Protein AF-A0A9X0YQG9-F1 (afdb_monomer)

Radius of gyration: 15.04 Å; Cα contacts (8 Å, |Δi|>4): 52; chains: 1; bounding box: 31×27×34 Å

Structure (mmCIF, N/CA/C/O backbone):
data_AF-A0A9X0YQG9-F1
#
_entry.id   AF-A0A9X0YQG9-F1
#
loop_
_atom_site.group_PDB
_atom_site.id
_atom_site.type_symbol
_atom_site.label_atom_id
_atom_site.label_alt_id
_atom_site.label_comp_id
_atom_site.label_asym_id
_atom_site.label_entity_id
_atom_site.label_seq_id
_atom_site.pdbx_PDB_ins_code
_atom_site.Cartn_x
_atom_site.Cartn_y
_atom_site.Cartn_z
_atom_site.occupancy
_atom_site.B_iso_or_equiv
_atom_site.auth_seq_id
_atom_site.auth_comp_id
_atom_site.auth_asym_id
_atom_site.auth_atom_id
_atom_site.pdbx_PDB_model_num
ATOM 1 N N . MET A 1 1 ? 10.190 1.894 4.869 1.00 73.00 1 MET A N 1
ATOM 2 C CA . MET A 1 1 ? 11.304 1.236 4.153 1.00 73.00 1 MET A CA 1
ATOM 3 C C . MET A 1 1 ? 10.692 0.286 3.143 1.00 73.00 1 MET A C 1
ATOM 5 O O . MET A 1 1 ? 9.794 -0.449 3.531 1.00 73.00 1 MET A O 1
ATOM 9 N N . ASN A 1 2 ? 11.115 0.335 1.880 1.00 87.81 2 ASN A N 1
ATOM 10 C CA . ASN A 1 2 ? 10.630 -0.597 0.861 1.00 87.81 2 ASN A CA 1
ATOM 11 C C . ASN A 1 2 ? 11.379 -1.930 0.977 1.00 87.81 2 ASN A C 1
ATOM 13 O O . ASN A 1 2 ? 12.581 -1.936 1.235 1.00 87.81 2 ASN A O 1
ATOM 17 N N . LEU A 1 3 ? 10.663 -3.043 0.813 1.00 90.44 3 LEU A N 1
ATOM 18 C CA . LEU A 1 3 ? 11.235 -4.389 0.817 1.00 90.44 3 LEU A CA 1
ATOM 19 C C . LEU A 1 3 ? 11.378 -4.883 -0.627 1.00 90.44 3 LEU A C 1
ATOM 21 O O . LEU A 1 3 ? 10.519 -4.609 -1.465 1.00 90.44 3 LEU A O 1
ATOM 25 N N . ILE A 1 4 ? 12.457 -5.616 -0.912 1.00 91.44 4 ILE A N 1
ATOM 26 C CA . ILE A 1 4 ? 12.661 -6.250 -2.219 1.00 91.44 4 ILE A CA 1
ATOM 27 C C . ILE A 1 4 ? 11.621 -7.352 -2.414 1.00 91.44 4 ILE A C 1
ATOM 29 O O . ILE A 1 4 ? 11.452 -8.216 -1.556 1.00 91.44 4 ILE A O 1
ATOM 33 N N . ILE A 1 5 ? 10.955 -7.335 -3.567 1.00 89.94 5 ILE A N 1
ATOM 34 C CA . ILE A 1 5 ? 10.023 -8.388 -3.966 1.00 89.94 5 ILE A CA 1
ATOM 35 C C . ILE A 1 5 ? 10.840 -9.574 -4.481 1.00 89.94 5 ILE A C 1
ATOM 37 O O . ILE A 1 5 ? 11.643 -9.425 -5.401 1.00 89.94 5 ILE A O 1
ATOM 41 N N . ASN A 1 6 ? 10.642 -10.749 -3.891 1.00 93.38 6 ASN A N 1
ATOM 42 C CA . ASN A 1 6 ? 11.254 -12.002 -4.323 1.00 93.38 6 ASN A CA 1
ATOM 43 C C . ASN A 1 6 ? 10.312 -13.185 -4.026 1.00 93.38 6 ASN A C 1
ATOM 45 O O . ASN A 1 6 ? 9.228 -13.009 -3.470 1.00 93.38 6 ASN A O 1
ATOM 49 N N . ASN A 1 7 ? 10.718 -14.394 -4.413 1.00 94.00 7 ASN A N 1
ATOM 50 C CA . ASN A 1 7 ? 9.938 -15.619 -4.212 1.00 94.00 7 ASN A CA 1
ATOM 51 C C . ASN A 1 7 ? 10.199 -16.305 -2.858 1.00 94.00 7 ASN A C 1
ATOM 53 O O . ASN A 1 7 ? 9.743 -17.427 -2.645 1.00 94.00 7 ASN A O 1
ATOM 57 N N . THR A 1 8 ? 10.923 -15.655 -1.948 1.00 94.88 8 THR A N 1
ATOM 58 C CA . THR A 1 8 ? 11.220 -16.184 -0.617 1.00 94.88 8 THR A CA 1
ATOM 59 C C . THR A 1 8 ? 10.200 -15.646 0.377 1.00 94.88 8 THR A C 1
ATOM 61 O O . THR A 1 8 ? 10.154 -14.451 0.658 1.00 94.88 8 THR A O 1
ATOM 64 N N . ALA A 1 9 ? 9.387 -16.534 0.949 1.00 90.94 9 ALA A N 1
ATOM 65 C CA . ALA A 1 9 ? 8.469 -16.154 2.013 1.00 90.94 9 ALA A CA 1
ATOM 66 C C . ALA A 1 9 ? 9.248 -15.847 3.302 1.00 90.94 9 ALA A C 1
ATOM 68 O O . ALA A 1 9 ? 10.004 -16.686 3.792 1.00 90.94 9 ALA A O 1
ATOM 69 N N . ALA A 1 10 ? 9.039 -14.656 3.860 1.00 89.75 10 ALA A N 1
ATOM 70 C CA . ALA A 1 10 ? 9.587 -14.251 5.148 1.00 89.75 10 ALA A CA 1
ATOM 71 C C . ALA A 1 10 ? 8.478 -13.627 6.011 1.00 89.75 10 ALA A C 1
ATOM 7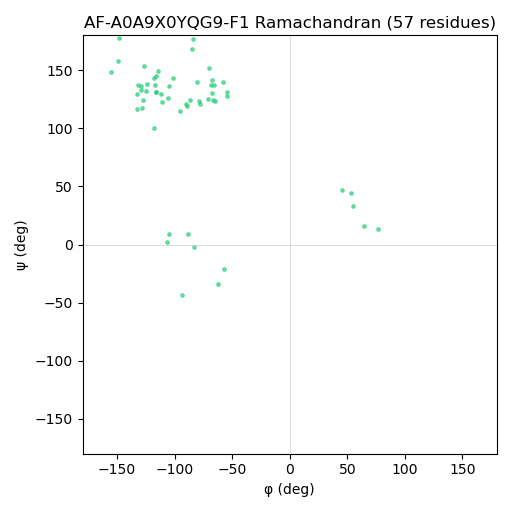3 O O . ALA A 1 10 ? 7.674 -12.848 5.490 1.00 89.75 10 ALA A O 1
ATOM 74 N N . PRO A 1 11 ? 8.410 -13.949 7.314 1.00 89.69 11 PRO A N 1
ATOM 75 C CA . PRO A 1 11 ? 7.468 -13.298 8.211 1.00 89.69 11 PRO A CA 1
ATOM 76 C C . PRO A 1 11 ? 7.843 -11.823 8.397 1.00 89.69 11 PRO A C 1
ATOM 78 O O . PRO A 1 11 ? 9.020 -11.478 8.516 1.00 89.69 11 PRO A O 1
ATOM 81 N N . LEU A 1 12 ? 6.832 -10.957 8.459 1.00 86.81 12 LEU A N 1
ATOM 82 C CA . LEU A 1 12 ? 6.986 -9.536 8.754 1.00 86.81 12 LEU A CA 1
ATOM 83 C C . LEU A 1 12 ? 6.042 -9.157 9.894 1.00 86.81 12 LEU A C 1
ATOM 85 O O . LEU A 1 12 ? 4.824 -9.235 9.749 1.00 86.81 12 LEU A O 1
ATOM 89 N N . THR A 1 13 ? 6.606 -8.725 11.018 1.00 89.31 13 THR A N 1
ATOM 90 C CA . THR A 1 13 ? 5.825 -8.222 12.151 1.00 89.31 13 THR A CA 1
ATOM 91 C C . THR A 1 13 ? 5.609 -6.724 11.987 1.00 89.31 13 THR A C 1
ATOM 93 O O . THR A 1 13 ? 6.570 -5.956 11.941 1.00 89.31 13 THR A O 1
ATOM 96 N N . LEU A 1 14 ? 4.346 -6.309 11.905 1.00 85.88 14 LEU A N 1
ATOM 97 C CA . LEU A 1 14 ? 3.944 -4.912 11.775 1.00 85.88 14 LEU A CA 1
ATOM 98 C C . LEU A 1 14 ? 3.118 -4.512 12.990 1.00 85.88 14 LEU A C 1
ATOM 100 O O . LEU A 1 14 ? 1.931 -4.814 13.072 1.00 85.88 14 LEU A O 1
ATOM 104 N N . THR A 1 15 ? 3.761 -3.827 13.929 1.00 86.19 15 THR A N 1
ATOM 105 C CA . THR A 1 15 ? 3.112 -3.324 15.139 1.00 86.19 15 THR A CA 1
ATOM 106 C C . THR A 1 15 ? 2.926 -1.814 15.008 1.00 86.19 15 THR A C 1
ATOM 108 O O . THR A 1 15 ? 3.909 -1.113 14.746 1.00 86.19 15 THR A O 1
ATOM 111 N N . PRO A 1 16 ? 1.702 -1.281 15.178 1.00 85.31 16 PRO A N 1
ATOM 112 C CA . PRO A 1 16 ? 1.495 0.157 15.288 1.00 85.31 16 PRO A CA 1
ATOM 113 C C . PRO A 1 16 ? 2.374 0.733 16.403 1.00 85.31 16 PRO A C 1
ATOM 115 O O . PRO A 1 16 ? 2.405 0.192 17.505 1.00 85.31 16 PRO A O 1
ATOM 118 N N . ALA A 1 17 ? 3.096 1.822 16.126 1.00 86.44 17 ALA A N 1
ATOM 119 C CA . ALA A 1 17 ? 4.029 2.401 17.096 1.00 86.44 17 ALA A CA 1
ATOM 120 C C . ALA A 1 17 ? 3.321 2.894 18.371 1.00 86.44 17 ALA A C 1
ATOM 122 O O . ALA A 1 17 ? 3.878 2.814 19.462 1.00 86.44 17 ALA A O 1
ATOM 123 N N . THR A 1 18 ? 2.091 3.390 18.226 1.00 88.44 18 THR A N 1
ATOM 124 C CA . THR A 1 18 ? 1.236 3.863 19.317 1.00 88.44 18 THR A CA 1
ATOM 125 C C . THR A 1 18 ? -0.232 3.643 18.961 1.00 88.44 18 THR A C 1
ATOM 127 O O . THR A 1 18 ? -0.596 3.580 17.784 1.00 88.44 18 THR A O 1
ATOM 130 N N . THR A 1 19 ? -1.096 3.585 19.970 1.00 85.62 19 THR A N 1
ATOM 131 C CA . THR A 1 19 ? -2.546 3.671 19.769 1.00 85.62 19 THR A CA 1
ATOM 132 C C . THR A 1 19 ? -2.954 5.090 19.345 1.00 85.62 19 THR A C 1
ATOM 134 O O . THR A 1 19 ? -2.282 6.056 19.724 1.00 85.62 19 THR A O 1
ATOM 137 N N . PRO A 1 20 ? -4.050 5.256 18.583 1.00 87.06 20 PRO A N 1
ATOM 138 C CA . PRO A 1 20 ? -4.634 6.573 18.333 1.00 87.06 20 PRO A CA 1
ATOM 139 C C . PRO A 1 20 ? -5.020 7.272 19.650 1.00 87.06 20 PRO A C 1
ATOM 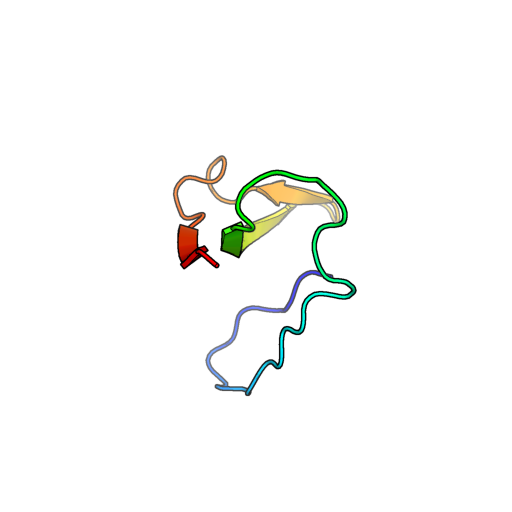141 O O . PRO A 1 20 ? -5.531 6.627 20.560 1.00 87.06 20 PRO A O 1
ATOM 144 N N . THR A 1 21 ? -4.782 8.583 19.762 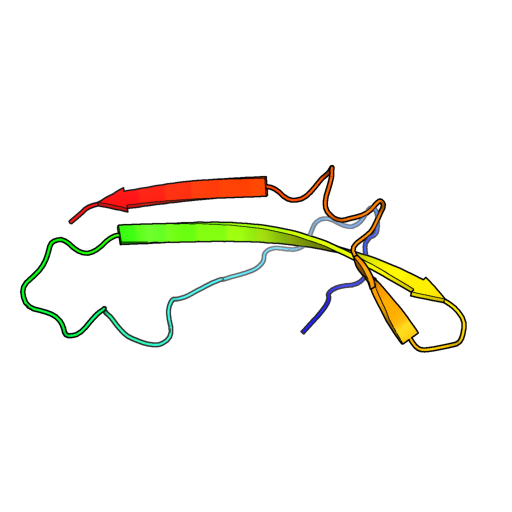1.00 87.81 21 THR A N 1
ATOM 145 C CA . THR A 1 21 ? -4.976 9.370 21.003 1.00 87.81 21 THR A CA 1
ATOM 146 C C . THR A 1 21 ? -6.229 10.260 21.000 1.00 87.81 21 THR A C 1
ATOM 148 O O . THR A 1 21 ? -6.403 11.091 21.888 1.00 87.81 21 THR A O 1
ATOM 151 N N . GLY A 1 22 ? -7.103 10.118 19.999 1.00 88.19 22 GLY A N 1
ATOM 152 C CA . GLY A 1 22 ? -8.349 10.883 19.885 1.00 88.19 22 GLY A CA 1
ATOM 153 C C . GLY A 1 22 ? -9.516 10.275 20.669 1.00 88.19 22 GLY A C 1
ATOM 154 O O . GLY A 1 22 ? -9.462 9.128 21.094 1.00 88.19 22 GLY A O 1
ATOM 155 N N . THR A 1 23 ? -10.604 11.035 20.813 1.00 92.19 23 THR A N 1
ATOM 156 C CA . THR A 1 23 ? -11.856 10.583 21.455 1.00 92.19 23 THR A CA 1
ATOM 157 C C . THR A 1 23 ? -12.793 9.809 20.520 1.00 92.19 23 THR A C 1
ATOM 159 O O . THR A 1 23 ? -13.871 9.394 20.937 1.00 92.19 23 THR A O 1
ATOM 162 N N . GLY A 1 24 ? -12.422 9.656 19.246 1.00 91.50 24 GLY A N 1
ATOM 163 C CA . GLY A 1 24 ? -13.186 8.889 18.263 1.00 91.50 24 GLY A CA 1
ATOM 164 C C . GLY A 1 24 ? -12.895 7.387 18.312 1.00 91.50 24 GLY A C 1
ATOM 165 O O . GLY A 1 24 ? -12.015 6.929 19.035 1.00 91.50 24 GLY A O 1
ATOM 166 N N . THR A 1 25 ? -13.617 6.632 17.486 1.00 92.62 25 THR A N 1
ATOM 167 C CA . THR A 1 25 ? -13.417 5.191 17.281 1.00 92.62 25 THR A CA 1
ATOM 168 C C . THR A 1 25 ? -12.060 4.927 16.608 1.00 92.62 25 THR A C 1
ATOM 170 O O . THR A 1 25 ? -11.800 5.499 15.545 1.00 92.62 25 THR A O 1
ATOM 173 N N . PRO A 1 26 ? -11.174 4.096 17.185 1.00 90.94 26 PRO A N 1
ATOM 174 C CA . PRO A 1 26 ? -9.916 3.707 16.555 1.00 90.94 26 PRO A CA 1
ATOM 175 C C . PRO A 1 26 ? -10.151 2.817 15.331 1.00 90.94 26 PRO A C 1
ATOM 177 O O . PRO A 1 26 ? -10.936 1.875 15.385 1.00 90.94 26 PRO A O 1
ATOM 180 N N . PHE A 1 27 ? -9.409 3.068 14.252 1.00 92.25 27 PHE A N 1
ATOM 181 C CA . PHE A 1 27 ? -9.382 2.211 13.067 1.00 92.25 27 PHE A CA 1
ATOM 182 C C . PHE A 1 27 ? -7.946 1.799 12.766 1.00 92.25 27 PHE A C 1
ATOM 184 O O . PHE A 1 27 ? -7.051 2.647 12.686 1.00 92.25 27 PHE A O 1
ATOM 191 N N . TYR A 1 28 ? -7.738 0.508 12.536 1.00 91.88 28 TYR A N 1
ATOM 192 C CA . TYR A 1 28 ? -6.444 -0.049 12.165 1.00 91.88 28 TYR A CA 1
ATOM 193 C C . TYR A 1 28 ? -6.488 -0.528 10.725 1.00 91.88 28 TYR A C 1
ATOM 195 O O . TYR A 1 28 ? -7.294 -1.383 10.361 1.00 91.88 28 TYR A O 1
ATOM 203 N N . PHE A 1 29 ? -5.593 0.008 9.901 1.00 92.81 29 PHE A N 1
ATOM 204 C CA . PHE A 1 29 ? -5.491 -0.349 8.494 1.00 92.81 29 PHE A CA 1
ATOM 205 C C . PHE A 1 29 ? -4.151 -1.001 8.187 1.00 92.81 29 PHE A C 1
ATOM 207 O O . PHE A 1 29 ? -3.109 -0.591 8.698 1.00 92.81 29 PHE A O 1
ATOM 214 N N . PHE A 1 30 ? -4.181 -1.958 7.269 1.00 91.75 30 PHE A N 1
ATOM 215 C CA . PHE A 1 30 ? -2.999 -2.533 6.656 1.00 91.75 30 PHE A CA 1
ATOM 216 C C . PHE A 1 30 ? -2.936 -2.127 5.186 1.00 91.75 30 PHE A C 1
ATOM 218 O O . PHE A 1 30 ? -3.914 -2.257 4.448 1.00 91.75 30 PHE A O 1
ATOM 225 N N . LYS A 1 31 ? -1.782 -1.610 4.762 1.00 93.06 31 LYS A N 1
ATOM 226 C CA . LYS A 1 31 ? -1.568 -1.099 3.410 1.00 93.06 31 LYS A CA 1
ATOM 227 C C . LYS A 1 31 ? -0.314 -1.712 2.811 1.00 93.06 31 LYS A C 1
ATOM 229 O O . LYS A 1 31 ? 0.743 -1.672 3.437 1.00 93.06 31 LYS A O 1
ATOM 234 N N . ILE A 1 32 ? -0.421 -2.18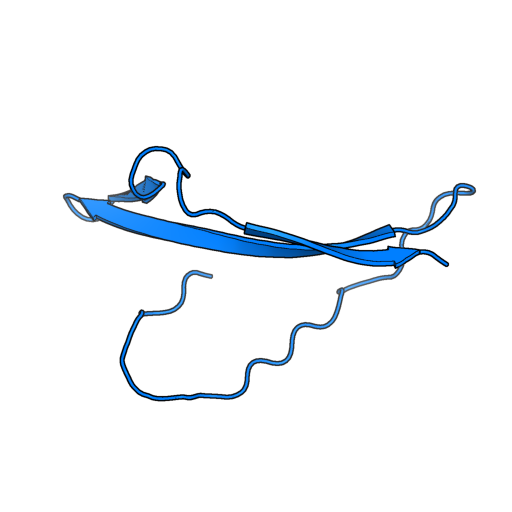4 1.573 1.00 93.50 32 ILE A N 1
ATOM 235 C CA . ILE A 1 32 ? 0.729 -2.569 0.750 1.00 93.50 32 ILE A CA 1
ATOM 236 C C . ILE A 1 32 ? 0.775 -1.642 -0.458 1.00 93.50 32 ILE A C 1
ATOM 238 O O . ILE A 1 32 ? -0.233 -1.426 -1.137 1.00 93.50 32 ILE A O 1
ATOM 242 N N . THR A 1 33 ? 1.955 -1.090 -0.722 1.00 95.00 33 THR A N 1
ATOM 243 C CA . THR A 1 33 ? 2.223 -0.254 -1.888 1.00 95.00 33 THR A CA 1
ATOM 244 C C . THR A 1 33 ? 3.378 -0.812 -2.695 1.00 95.00 33 THR A C 1
ATOM 246 O O . THR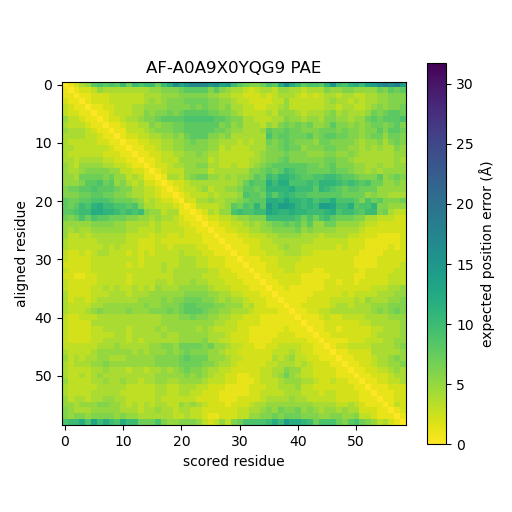 A 1 33 ? 4.393 -1.237 -2.145 1.00 95.00 33 THR A O 1
ATOM 249 N N . PHE A 1 34 ? 3.223 -0.794 -4.015 1.00 95.38 34 PHE A N 1
ATOM 250 C CA . PHE A 1 34 ? 4.234 -1.290 -4.939 1.00 95.38 34 PHE A CA 1
ATOM 251 C C . PHE A 1 34 ? 4.957 -0.121 -5.596 1.00 95.38 34 PHE A C 1
ATOM 253 O O . PHE A 1 34 ? 4.328 0.847 -6.032 1.00 95.38 34 PHE A O 1
ATOM 260 N N . TYR A 1 35 ? 6.279 -0.226 -5.692 1.00 95.75 35 TYR A N 1
ATOM 261 C CA . TYR A 1 35 ? 7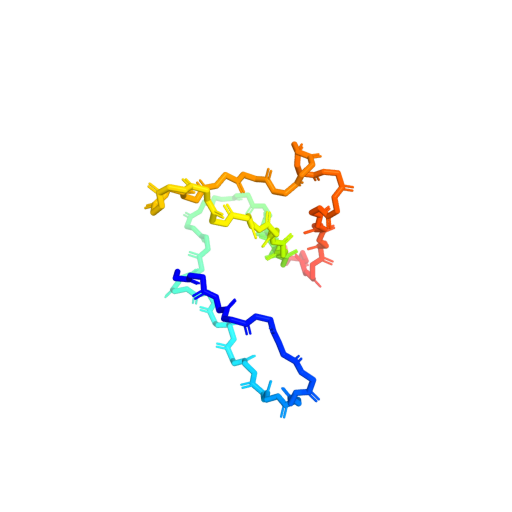.138 0.775 -6.315 1.00 95.75 35 TYR A CA 1
ATOM 262 C C . TYR A 1 35 ? 8.021 0.136 -7.384 1.00 95.75 35 TYR A C 1
ATOM 264 O O . TYR A 1 35 ? 8.334 -1.051 -7.317 1.00 95.75 35 TYR A O 1
ATOM 272 N N . GLN A 1 36 ? 8.421 0.947 -8.356 1.00 94.12 36 GLN A N 1
ATOM 273 C CA . GLN A 1 36 ? 9.438 0.636 -9.356 1.00 94.12 36 GLN A CA 1
ATOM 274 C C . GLN A 1 36 ? 10.606 1.603 -9.189 1.00 94.12 36 GLN A C 1
ATOM 276 O O . GLN A 1 36 ? 10.388 2.797 -8.978 1.00 94.12 36 GLN A O 1
ATOM 281 N N . ASP A 1 37 ? 11.825 1.086 -9.280 1.00 94.56 37 ASP A N 1
ATOM 282 C CA . ASP A 1 37 ? 13.023 1.914 -9.358 1.00 94.56 37 ASP A CA 1
ATOM 283 C C . ASP A 1 37 ? 13.287 2.277 -10.820 1.00 94.56 37 ASP A C 1
ATOM 285 O O . ASP A 1 37 ? 13.362 1.401 -11.685 1.00 94.56 37 ASP A O 1
ATOM 289 N N . VAL A 1 38 ? 13.378 3.573 -11.097 1.00 95.19 38 VAL A N 1
ATOM 290 C CA . VAL A 1 38 ? 13.747 4.113 -12.402 1.00 95.19 38 VAL A CA 1
ATOM 291 C C . VAL A 1 38 ? 14.807 5.175 -12.162 1.00 95.19 38 VAL A C 1
ATOM 293 O O . VAL A 1 38 ? 14.537 6.187 -11.517 1.00 95.19 38 VAL A O 1
ATOM 296 N N . ASN A 1 39 ? 16.013 4.955 -12.687 1.00 95.88 39 ASN A N 1
ATOM 297 C CA . ASN A 1 39 ? 17.151 5.864 -12.518 1.00 95.88 39 ASN A CA 1
ATOM 298 C C . ASN A 1 39 ? 17.439 6.199 -11.041 1.00 95.88 39 ASN A C 1
ATOM 300 O O . ASN A 1 39 ? 17.654 7.364 -10.699 1.00 95.88 39 ASN A O 1
ATOM 304 N N . ASN A 1 40 ? 17.426 5.192 -10.162 1.00 93.94 40 ASN A N 1
ATOM 305 C CA . ASN A 1 40 ? 17.631 5.331 -8.714 1.00 93.94 40 ASN A CA 1
ATOM 306 C C . ASN A 1 40 ? 16.537 6.143 -8.000 1.00 93.94 40 ASN A C 1
ATOM 308 O O . ASN A 1 40 ? 16.732 6.600 -6.873 1.00 93.94 40 ASN A O 1
ATOM 312 N N . THR A 1 41 ? 15.391 6.359 -8.652 1.00 94.81 41 THR A N 1
ATOM 313 C CA . THR A 1 41 ? 14.226 7.024 -8.066 1.00 94.81 41 THR A CA 1
ATOM 314 C C . THR A 1 41 ? 13.057 6.055 -8.005 1.00 94.81 41 THR A C 1
ATOM 316 O O . THR A 1 41 ? 12.711 5.406 -8.991 1.00 94.81 41 THR A O 1
ATOM 319 N N . GLN A 1 42 ? 12.416 5.968 -6.840 1.00 94.50 42 GLN A N 1
ATOM 320 C CA . GLN A 1 42 ? 11.280 5.079 -6.631 1.00 94.50 42 GLN A CA 1
ATOM 321 C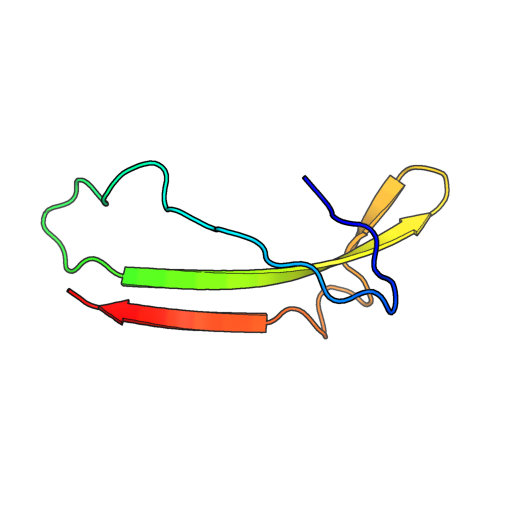 C . GLN A 1 42 ? 9.961 5.772 -6.967 1.00 94.50 42 GLN A C 1
ATOM 323 O O . GLN A 1 42 ? 9.578 6.755 -6.334 1.00 94.50 42 GLN A O 1
ATOM 328 N N . TYR A 1 43 ? 9.230 5.206 -7.923 1.00 95.00 43 TYR A N 1
ATOM 329 C CA . TYR A 1 43 ? 7.911 5.675 -8.344 1.00 95.00 43 TYR A CA 1
ATOM 330 C C . TYR A 1 43 ? 6.833 4.649 -8.008 1.00 95.00 43 TYR A C 1
ATOM 332 O O . TYR A 1 43 ? 7.110 3.450 -8.059 1.00 95.00 43 TYR A O 1
ATOM 340 N N . PRO A 1 44 ? 5.588 5.068 -7.717 1.00 95.06 44 PRO A N 1
ATOM 341 C CA . PRO A 1 44 ? 4.477 4.135 -7.591 1.00 95.06 44 PRO A CA 1
ATOM 342 C C . PRO A 1 44 ? 4.349 3.267 -8.846 1.00 95.06 44 PRO A C 1
ATOM 344 O O . PRO A 1 44 ? 4.280 3.768 -9.975 1.00 95.06 44 PRO A O 1
ATOM 347 N N . LEU A 1 45 ? 4.305 1.952 -8.656 1.00 95.88 45 LEU A N 1
ATOM 348 C CA . LEU A 1 45 ? 4.133 1.011 -9.752 1.00 95.88 45 LEU A CA 1
ATOM 349 C C . LEU A 1 45 ? 2.748 1.224 -10.374 1.00 95.88 45 LEU A C 1
ATOM 351 O O . LEU A 1 45 ? 1.735 1.164 -9.676 1.00 95.88 45 LEU A O 1
ATOM 355 N N . LYS A 1 46 ? 2.708 1.499 -11.683 1.00 94.69 46 LYS A N 1
ATOM 356 C CA . LYS A 1 46 ? 1.475 1.783 -12.444 1.00 94.69 46 LYS A CA 1
ATOM 357 C C . LYS A 1 46 ? 0.525 2.760 -11.736 1.00 94.69 46 LYS A C 1
ATOM 359 O O . LYS A 1 46 ? -0.668 2.494 -11.623 1.00 94.69 46 LYS A O 1
ATOM 364 N N . ASN A 1 47 ? 1.060 3.868 -11.220 1.00 92.56 47 ASN A N 1
ATOM 365 C CA . ASN A 1 47 ? 0.276 4.883 -10.507 1.00 92.56 47 ASN A CA 1
ATOM 366 C C . ASN A 1 47 ? -0.545 4.314 -9.327 1.00 92.56 47 ASN A C 1
ATOM 368 O O . ASN A 1 47 ? -1.650 4.764 -9.040 1.00 92.56 47 ASN A O 1
ATOM 372 N N . GLY A 1 48 ? -0.022 3.279 -8.661 1.00 92.56 48 GLY A N 1
ATOM 373 C CA . GLY A 1 48 ? -0.666 2.668 -7.503 1.00 92.56 48 GLY A CA 1
ATOM 374 C C . GLY A 1 48 ? -1.847 1.753 -7.823 1.00 92.56 48 GLY A C 1
ATOM 375 O O . GLY A 1 48 ? -2.556 1.377 -6.896 1.00 92.56 48 GLY A O 1
ATOM 376 N N . ALA A 1 49 ? -2.044 1.349 -9.084 1.00 95.38 49 ALA A N 1
ATOM 377 C CA . ALA A 1 49 ? -3.148 0.473 -9.494 1.00 95.38 49 ALA A CA 1
ATOM 378 C C . ALA A 1 49 ? -3.199 -0.879 -8.754 1.00 95.38 49 ALA A C 1
ATOM 380 O O . ALA A 1 49 ? -4.243 -1.520 -8.716 1.00 95.38 49 ALA A O 1
ATOM 381 N N . PHE A 1 50 ? -2.078 -1.312 -8.172 1.00 92.94 50 PHE A N 1
ATOM 382 C CA . PHE A 1 50 ? -1.974 -2.557 -7.407 1.00 92.94 50 PHE A CA 1
ATOM 383 C C . PHE A 1 50 ? -1.868 -2.340 -5.900 1.00 92.94 50 PHE A C 1
ATOM 385 O O . PHE A 1 50 ? -1.693 -3.301 -5.158 1.00 92.94 50 PHE A O 1
ATOM 392 N N . ASN A 1 51 ? -1.928 -1.095 -5.428 1.00 93.12 51 ASN A N 1
ATOM 393 C CA . ASN A 1 51 ? -1.891 -0.836 -3.999 1.00 93.12 51 ASN A CA 1
ATOM 394 C C . ASN A 1 51 ? -3.154 -1.406 -3.357 1.00 93.12 51 ASN A C 1
ATOM 396 O O . ASN A 1 51 ? -4.258 -1.223 -3.868 1.00 93.12 51 ASN A O 1
ATOM 400 N N . VAL A 1 52 ? -2.986 -2.050 -2.210 1.00 95.31 52 VAL A N 1
ATOM 401 C CA . VAL A 1 52 ? -4.099 -2.612 -1.447 1.00 95.31 52 VAL A CA 1
ATOM 402 C C . VAL A 1 52 ? -4.177 -1.940 -0.089 1.00 95.31 52 VAL A C 1
ATOM 404 O O . VAL A 1 52 ? -3.159 -1.600 0.518 1.00 95.31 52 VAL A O 1
ATOM 407 N N . LEU A 1 53 ? -5.407 -1.731 0.365 1.00 95.94 53 LEU A N 1
ATOM 408 C CA . LEU A 1 53 ? -5.729 -1.213 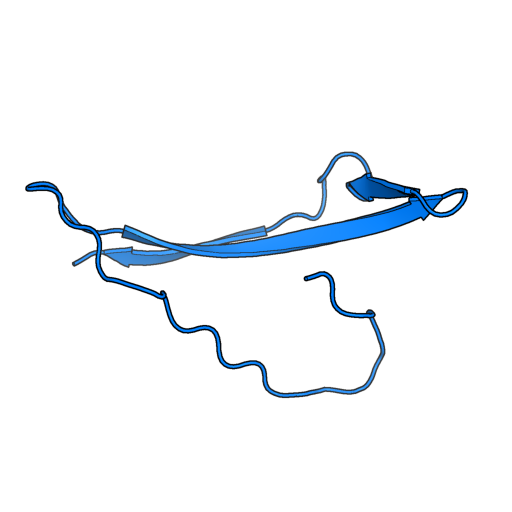1.683 1.00 95.94 53 LEU A CA 1
ATOM 409 C C . LEU A 1 53 ? -6.817 -2.097 2.275 1.00 95.94 53 LEU A C 1
ATOM 411 O O . LEU A 1 53 ? -7.841 -2.331 1.635 1.00 95.94 53 LEU A O 1
ATOM 415 N N . GLN A 1 54 ? -6.596 -2.557 3.496 1.00 95.31 54 GLN A N 1
ATOM 416 C CA . GLN A 1 54 ? -7.542 -3.378 4.229 1.00 95.31 54 GLN A CA 1
ATOM 417 C C . GLN A 1 54 ? -7.774 -2.787 5.617 1.00 95.31 54 GLN A C 1
ATOM 419 O O . GLN A 1 54 ? -6.827 -2.388 6.294 1.00 95.31 54 GLN A O 1
ATOM 424 N N . LEU A 1 55 ? -9.038 -2.752 6.040 1.00 94.25 55 LEU A N 1
ATOM 425 C CA . LEU A 1 55 ? -9.415 -2.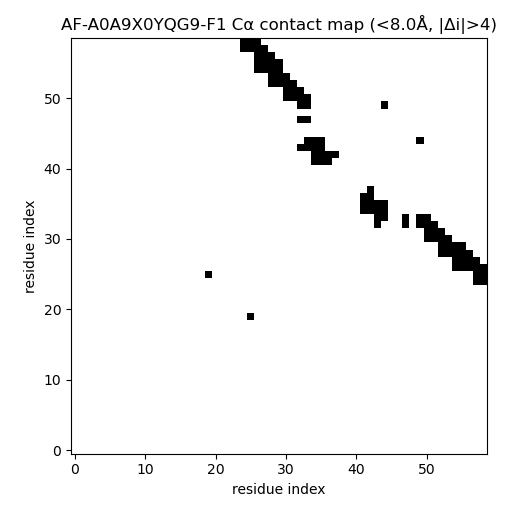510 7.428 1.00 94.25 55 LEU A CA 1
ATOM 426 C C . LEU A 1 55 ? -9.202 -3.803 8.220 1.00 94.25 55 LEU A C 1
ATOM 428 O O . LEU A 1 55 ? -9.769 -4.839 7.873 1.00 94.25 55 LEU A O 1
ATOM 432 N N . ILE A 1 56 ? -8.357 -3.740 9.241 1.00 92.62 56 ILE A N 1
ATOM 433 C CA . ILE A 1 56 ? -8.010 -4.880 10.091 1.00 92.62 56 ILE A CA 1
ATOM 434 C C . ILE A 1 56 ? -8.908 -4.918 11.321 1.00 92.62 56 ILE A C 1
ATOM 436 O O . ILE A 1 56 ? -9.405 -5.980 11.678 1.00 92.62 56 ILE A O 1
ATOM 440 N N . GLU A 1 57 ? -9.132 -3.763 11.946 1.00 90.50 57 GLU A N 1
ATOM 441 C CA . GLU A 1 57 ? -9.864 -3.678 13.205 1.00 90.50 57 GLU A CA 1
ATOM 442 C C . GLU A 1 57 ? -10.502 -2.300 13.387 1.00 90.50 57 GLU A C 1
ATOM 444 O O . GLU A 1 57 ? -9.970 -1.279 12.933 1.00 90.50 57 GLU A O 1
ATOM 449 N N . VAL A 1 58 ? -11.642 -2.302 14.071 1.00 91.44 58 VAL A N 1
ATOM 450 C CA . VAL A 1 58 ? -12.323 -1.127 14.613 1.00 91.44 58 VAL A CA 1
ATOM 451 C C . VAL A 1 58 ? -12.568 -1.425 16.087 1.00 91.44 58 VAL A C 1
ATOM 453 O O . VAL A 1 58 ? -13.146 -2.472 16.380 1.00 91.44 58 VAL A O 1
ATOM 456 N N . LEU A 1 59 ? -12.102 -0.553 16.984 1.00 86.88 59 LEU A N 1
ATOM 457 C CA . LEU A 1 59 ? -12.259 -0.723 18.437 1.00 86.88 59 LEU A CA 1
ATOM 458 C C . LEU A 1 59 ? -13.491 0.003 18.978 1.00 86.88 59 LEU A C 1
ATOM 460 O O . LEU A 1 59 ? -13.738 1.146 18.534 1.00 86.88 59 LEU A O 1
#

Solvent-accessible surface area (backbone atoms only — not comparable to full-atom values): 4255 Å² total; per-residue (Å²): 133,91,78,87,88,71,95,72,90,72,92,78,90,84,74,77,93,66,79,83,88,67,96,67,77,49,74,42,72,49,74,50,80,51,68,39,78,54,95,92,39,79,41,59,35,78,82,42,77,77,44,46,77,43,83,74,49,73,100

pLDDT: mean 91.58, std 3.93, range [73.0, 95.94]

Secondary structure (DSSP, 8-state):
-PPPP-S---------SS---SSS--EEEEEE--EEEETTEEEEGGGGTT-EEEEEEE-

Foldseek 3Di:
DDDDDDPDDDDDDDDDPDFDPDPDKGWDKDKDWDWDQDPNDTDGDVNRPPIDMDTDDID

Mean predicted aligned error: 4.2 Å

Organism: NCBI:txid225843

Sequence (59 aa):
MNLIINNTAAPLTLTPATTPTGTGTPFYFFKITFYQDVNNTQYPLKNGAFNVLQLIEVL